Protein AF-A0A7Y5RKA0-F1 (afdb_monomer_lite)

Foldseek 3Di:
DVLLVLLLVLLLQLLVLLVCVLVVNDDLVVSLVSLVVSLVSLVVSLVVLVVDDDPDPVVVVVSVLLNVLSVQSNVLSVQCSVCSVVVPNVSVVVSSVSSNVSSVVSVVSVVVVD

Sequence (114 aa):
MHALDSAVGETRTAALVLRQHLSGRIMRPYADTVVTNSEEALGPVQASFGSVDPPTRADDKLRDDVGGLLSDAGDALATARIALRTHDAPGMRKSIGELGSLADRMEQLSERLS

Radius of gyration: 14.75 Å; chains: 1; bounding box: 32×22×46 Å

pLDDT: mean 92.34, std 8.45, range [59.72, 98.75]

Structure (mmCIF, N/CA/C/O backbone):
data_AF-A0A7Y5RKA0-F1
#
_entry.id   AF-A0A7Y5RKA0-F1
#
loop_
_atom_site.group_PDB
_atom_site.id
_atom_site.type_symbol
_atom_site.label_atom_id
_atom_site.label_alt_id
_atom_site.label_comp_id
_atom_site.label_asym_id
_atom_site.label_entity_id
_atom_site.label_seq_id
_atom_site.pdbx_PDB_ins_code
_atom_site.Cartn_x
_atom_site.Cartn_y
_atom_site.Cartn_z
_atom_site.occupancy
_atom_site.B_iso_or_equiv
_atom_site.auth_seq_id
_atom_site.auth_comp_id
_atom_site.auth_asym_id
_atom_site.auth_atom_id
_atom_site.pdbx_PDB_model_num
ATOM 1 N N . MET A 1 1 ? 13.878 -6.172 -10.482 1.00 59.72 1 MET A N 1
ATOM 2 C CA . MET A 1 1 ? 13.318 -7.166 -9.543 1.00 59.72 1 MET A CA 1
ATOM 3 C C . MET A 1 1 ? 13.249 -6.635 -8.118 1.00 59.72 1 MET A C 1
ATOM 5 O O . MET A 1 1 ? 12.140 -6.390 -7.676 1.00 59.72 1 MET A O 1
ATOM 9 N N . HIS A 1 2 ? 14.365 -6.290 -7.458 1.00 77.88 2 HIS A N 1
ATOM 10 C CA . HIS A 1 2 ? 14.355 -5.869 -6.040 1.00 77.88 2 HIS A CA 1
ATOM 11 C C . HIS A 1 2 ? 13.358 -4.762 -5.643 1.00 77.88 2 HIS A C 1
ATOM 13 O O . HIS A 1 2 ? 12.879 -4.768 -4.517 1.00 77.88 2 HIS A O 1
ATOM 19 N N . ALA A 1 3 ? 13.029 -3.820 -6.534 1.00 84.56 3 ALA A N 1
ATOM 20 C CA . ALA A 1 3 ? 12.064 -2.765 -6.223 1.00 84.56 3 ALA A CA 1
ATOM 21 C C . ALA A 1 3 ? 10.634 -3.298 -6.001 1.00 84.56 3 ALA A C 1
ATOM 23 O O . ALA A 1 3 ? 9.990 -2.931 -5.020 1.00 84.56 3 ALA A O 1
ATOM 24 N N . LEU A 1 4 ? 10.156 -4.189 -6.879 1.00 87.69 4 LEU A N 1
ATOM 25 C CA . LEU A 1 4 ? 8.828 -4.795 -6.750 1.00 87.69 4 LEU A CA 1
ATOM 26 C C . LEU A 1 4 ? 8.770 -5.719 -5.534 1.00 87.69 4 LEU A C 1
ATOM 28 O O . LEU A 1 4 ? 7.825 -5.633 -4.759 1.00 87.69 4 LEU A O 1
ATOM 32 N N . ASP A 1 5 ? 9.802 -6.535 -5.318 1.00 89.69 5 ASP A N 1
ATOM 33 C CA . ASP A 1 5 ? 9.831 -7.479 -4.194 1.00 89.69 5 ASP A CA 1
ATOM 34 C C . ASP A 1 5 ? 9.808 -6.752 -2.838 1.00 89.69 5 ASP A C 1
ATOM 36 O O . ASP A 1 5 ? 9.078 -7.147 -1.926 1.00 89.69 5 ASP A O 1
ATOM 40 N N . SER A 1 6 ? 10.545 -5.641 -2.717 1.00 91.00 6 SER A N 1
ATOM 41 C CA . SER A 1 6 ? 10.480 -4.774 -1.535 1.00 91.00 6 SER A CA 1
ATOM 42 C C . SER A 1 6 ? 9.077 -4.196 -1.342 1.00 91.00 6 SER A C 1
ATOM 44 O O . SER A 1 6 ? 8.515 -4.296 -0.254 1.00 91.00 6 SER A O 1
ATOM 46 N N . ALA A 1 7 ? 8.465 -3.654 -2.399 1.00 93.38 7 ALA A N 1
ATOM 47 C CA . ALA A 1 7 ? 7.119 -3.085 -2.322 1.00 93.38 7 ALA A CA 1
ATOM 48 C C . ALA A 1 7 ? 6.044 -4.132 -1.965 1.00 93.38 7 ALA A C 1
ATOM 50 O O . ALA A 1 7 ? 5.118 -3.832 -1.205 1.00 93.38 7 ALA A O 1
ATOM 51 N N . VAL A 1 8 ? 6.183 -5.374 -2.443 1.00 96.56 8 VAL A N 1
ATOM 52 C CA . VAL A 1 8 ? 5.351 -6.520 -2.037 1.00 96.56 8 VAL A CA 1
ATOM 53 C C . VAL A 1 8 ? 5.487 -6.780 -0.539 1.00 96.56 8 VAL A C 1
ATOM 55 O O . VAL A 1 8 ? 4.479 -6.930 0.155 1.00 96.56 8 VAL A O 1
ATOM 58 N N . GLY A 1 9 ? 6.717 -6.813 -0.022 1.00 95.44 9 GLY A N 1
ATOM 59 C CA . GLY A 1 9 ? 6.980 -7.004 1.404 1.00 95.44 9 GLY A CA 1
ATOM 60 C C . GLY A 1 9 ? 6.301 -5.942 2.272 1.00 95.44 9 GLY A C 1
ATOM 61 O O . GLY A 1 9 ? 5.607 -6.281 3.237 1.00 95.44 9 GLY A O 1
ATOM 62 N N . GLU A 1 10 ? 6.431 -4.671 1.894 1.00 97.19 10 GLU A 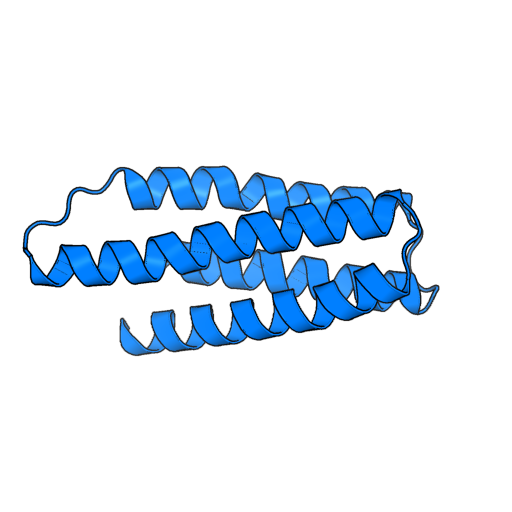N 1
ATOM 63 C CA . GLU A 1 10 ? 5.862 -3.551 2.651 1.00 97.19 10 GLU A CA 1
ATOM 64 C C . GLU A 1 10 ? 4.329 -3.537 2.623 1.00 97.19 10 GLU A C 1
ATOM 66 O O . GLU A 1 10 ? 3.674 -3.467 3.667 1.00 97.19 10 GLU A O 1
ATOM 71 N N . THR A 1 11 ? 3.727 -3.702 1.443 1.00 97.50 11 THR A N 1
ATOM 72 C CA . THR A 1 11 ? 2.261 -3.750 1.302 1.00 97.50 11 THR A CA 1
ATOM 73 C C . THR A 1 11 ? 1.648 -4.949 2.033 1.00 97.50 11 THR A C 1
ATOM 75 O O . THR A 1 11 ? 0.636 -4.798 2.731 1.00 97.50 11 THR A O 1
ATOM 78 N N . ARG A 1 12 ? 2.279 -6.133 1.974 1.00 98.38 12 ARG A N 1
ATOM 79 C CA . ARG A 1 12 ? 1.836 -7.320 2.731 1.00 98.38 12 ARG A CA 1
ATOM 80 C C . ARG A 1 12 ? 1.957 -7.123 4.239 1.00 98.38 12 ARG A C 1
ATOM 82 O O . ARG A 1 12 ? 1.044 -7.521 4.974 1.00 98.38 12 ARG A O 1
ATOM 89 N N . THR A 1 13 ? 3.039 -6.498 4.699 1.00 98.19 13 THR A N 1
ATOM 90 C CA . THR A 1 13 ? 3.269 -6.205 6.121 1.00 98.19 13 THR A CA 1
ATOM 91 C C . THR A 1 13 ? 2.200 -5.262 6.663 1.00 98.19 13 THR A C 1
ATOM 93 O O . THR A 1 13 ? 1.535 -5.593 7.650 1.00 98.19 13 THR A O 1
ATOM 96 N N . ALA A 1 14 ? 1.938 -4.147 5.977 1.00 98.12 14 ALA A N 1
ATOM 97 C CA . ALA A 1 14 ? 0.887 -3.211 6.365 1.00 98.12 14 ALA A CA 1
ATOM 98 C C . ALA A 1 14 ? -0.501 -3.876 6.395 1.00 98.12 14 ALA A C 1
ATOM 100 O O . ALA A 1 14 ? -1.231 -3.751 7.384 1.00 98.12 14 ALA A O 1
ATOM 101 N N . ALA A 1 15 ? -0.851 -4.666 5.372 1.00 98.56 15 ALA A N 1
ATOM 102 C CA . ALA A 1 15 ? -2.120 -5.396 5.336 1.00 98.56 15 ALA A CA 1
ATOM 103 C C . ALA A 1 15 ? -2.259 -6.383 6.509 1.00 98.56 15 ALA A C 1
ATOM 105 O O . ALA A 1 15 ? -3.332 -6.513 7.107 1.00 98.56 15 ALA A O 1
ATOM 106 N N . LEU A 1 16 ? -1.180 -7.088 6.865 1.00 98.50 16 LEU A N 1
ATOM 107 C CA . LEU A 1 16 ? -1.169 -7.997 8.008 1.00 98.50 16 LEU A CA 1
ATOM 108 C C . LEU A 1 16 ? -1.385 -7.247 9.325 1.00 98.50 16 LEU A C 1
ATOM 110 O O . LEU A 1 16 ? -2.22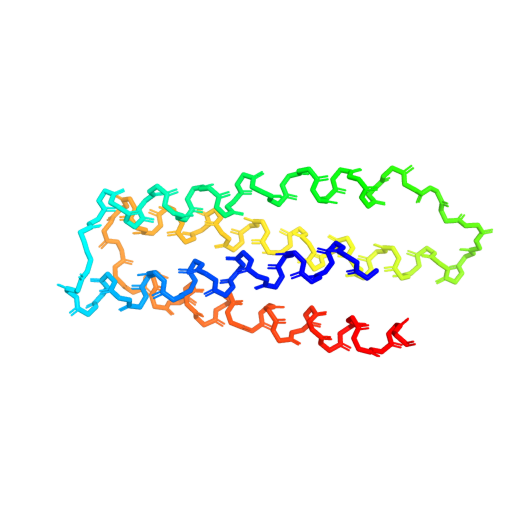2 -7.666 10.124 1.00 98.50 16 LEU A O 1
ATOM 114 N N . VAL A 1 17 ? -0.676 -6.141 9.533 1.00 98.31 17 VAL A N 1
ATOM 115 C CA . VAL A 1 17 ? -0.779 -5.311 10.738 1.00 98.31 17 VAL A CA 1
ATOM 116 C C . VAL A 1 17 ? -2.194 -4.765 10.908 1.00 98.31 17 VAL A C 1
ATOM 118 O O . VAL A 1 17 ? -2.793 -4.958 11.966 1.00 98.31 17 VAL A O 1
ATOM 121 N N . LEU A 1 18 ? -2.793 -4.193 9.861 1.00 98.50 18 LEU A N 1
ATOM 122 C CA . LEU A 1 18 ? -4.184 -3.730 9.914 1.00 98.50 18 LEU A CA 1
ATOM 123 C C . LEU A 1 18 ? -5.153 -4.859 10.296 1.00 98.50 18 LEU A C 1
ATOM 125 O O . LEU A 1 18 ? -6.023 -4.662 11.148 1.00 98.50 18 LEU A O 1
ATOM 129 N N . ARG A 1 19 ? -4.984 -6.067 9.733 1.00 98.50 19 ARG A N 1
ATOM 130 C CA . ARG A 1 19 ? -5.802 -7.239 10.103 1.00 98.50 19 ARG A CA 1
ATOM 131 C C . ARG A 1 19 ? -5.669 -7.583 11.584 1.00 98.50 19 ARG A C 1
ATOM 133 O O . ARG A 1 19 ? -6.680 -7.850 12.238 1.00 98.50 19 ARG A O 1
ATOM 140 N N . GLN A 1 20 ? -4.449 -7.582 12.121 1.00 98.56 20 GLN A N 1
ATOM 141 C CA . GLN A 1 20 ? -4.231 -7.872 13.540 1.00 98.56 20 GLN A CA 1
ATOM 142 C C . GLN A 1 20 ? -4.799 -6.772 14.441 1.00 98.56 20 GLN A C 1
ATOM 144 O O . GLN A 1 20 ? -5.342 -7.085 15.502 1.00 98.56 20 GLN A O 1
ATOM 149 N N . HIS A 1 21 ? -4.727 -5.507 14.016 1.00 98.31 21 HIS A N 1
ATOM 150 C CA . HIS A 1 21 ? -5.290 -4.390 14.767 1.00 98.31 21 HIS A CA 1
ATOM 151 C C . HIS A 1 21 ? -6.816 -4.492 14.847 1.00 98.31 21 HIS A C 1
ATOM 153 O O . HIS A 1 21 ? -7.376 -4.459 15.941 1.00 98.31 21 HIS A O 1
ATOM 159 N N . LEU A 1 22 ? -7.481 -4.729 13.712 1.00 98.38 22 LEU A N 1
ATOM 160 C CA . LEU A 1 22 ? -8.931 -4.953 13.657 1.00 98.38 22 LEU A CA 1
ATOM 161 C C . LEU A 1 22 ? -9.377 -6.193 14.446 1.00 98.38 22 LEU A C 1
ATOM 163 O O . LEU A 1 22 ? -10.508 -6.243 14.919 1.00 98.38 22 LEU A O 1
ATOM 167 N N . SER A 1 23 ? -8.489 -7.178 14.606 1.00 98.25 23 SER A N 1
ATOM 168 C CA . SER A 1 23 ? -8.723 -8.372 15.429 1.00 98.25 23 SER A CA 1
ATOM 169 C C . SER A 1 23 ? -8.441 -8.149 16.923 1.00 98.25 23 SER A C 1
ATOM 171 O O . SER A 1 23 ? -8.497 -9.102 17.697 1.00 98.25 23 SER A O 1
ATOM 173 N N . GLY A 1 24 ? -8.080 -6.929 17.337 1.00 97.75 24 GLY A N 1
ATOM 174 C CA . GLY A 1 24 ? -7.758 -6.592 18.726 1.00 97.75 24 GLY A CA 1
ATOM 175 C C . GLY A 1 24 ? -6.443 -7.185 19.244 1.00 97.75 24 GLY A C 1
ATOM 176 O O . GLY A 1 24 ? -6.208 -7.171 20.449 1.00 97.75 24 GLY A O 1
ATOM 177 N N . ARG A 1 25 ? -5.581 -7.717 18.364 1.00 97.81 25 ARG A N 1
ATOM 178 C CA . ARG A 1 25 ? -4.332 -8.400 18.758 1.00 97.81 25 ARG A CA 1
ATOM 179 C C . ARG A 1 25 ? -3.130 -7.472 18.871 1.00 97.81 25 ARG A C 1
ATOM 181 O O . ARG A 1 25 ? -2.153 -7.827 19.519 1.00 97.81 25 ARG A O 1
ATOM 188 N N . ILE A 1 26 ? -3.194 -6.299 18.246 1.00 96.81 26 ILE A N 1
ATOM 189 C CA . ILE A 1 26 ? -2.157 -5.271 18.351 1.00 96.81 26 ILE A CA 1
ATOM 190 C C . ILE A 1 26 ? -2.777 -3.905 18.632 1.00 96.81 26 ILE A C 1
ATOM 192 O O . ILE A 1 26 ? -3.863 -3.566 18.149 1.00 96.81 26 ILE A O 1
ATOM 196 N N . MET A 1 27 ? -2.061 -3.106 19.417 1.00 96.62 27 MET A N 1
ATOM 197 C CA . MET A 1 27 ? -2.490 -1.760 19.773 1.00 96.62 27 MET A CA 1
ATOM 198 C C . MET A 1 27 ? -2.240 -0.784 18.623 1.00 96.62 27 MET A C 1
ATOM 200 O O . MET A 1 27 ? -1.258 -0.906 17.890 1.00 96.62 27 MET A O 1
ATOM 204 N N . ARG A 1 28 ? -3.114 0.222 18.504 1.00 96.56 28 ARG A N 1
ATOM 205 C CA . ARG A 1 28 ? -3.051 1.235 17.439 1.00 96.56 28 ARG A CA 1
ATOM 206 C C . ARG A 1 28 ? -1.678 1.914 17.311 1.00 96.56 28 ARG A C 1
ATOM 208 O O . ARG A 1 28 ? -1.230 2.025 16.180 1.00 96.56 28 ARG A O 1
ATOM 215 N N . PRO A 1 29 ? -0.985 2.329 18.396 1.00 97.81 29 PRO A N 1
ATOM 216 C CA . PRO A 1 29 ? 0.316 2.990 18.259 1.00 97.81 29 PRO A CA 1
ATOM 217 C C . PRO A 1 29 ? 1.361 2.110 17.568 1.00 97.81 29 PRO A C 1
ATOM 219 O O . PRO A 1 29 ? 2.081 2.582 16.701 1.00 97.81 29 PRO A O 1
ATOM 222 N N . TYR A 1 30 ? 1.389 0.816 17.897 1.00 97.69 30 TYR A N 1
ATOM 223 C CA . TYR A 1 30 ? 2.283 -0.134 17.239 1.00 97.69 30 TYR A CA 1
ATOM 224 C C . TYR A 1 30 ? 1.913 -0.319 15.764 1.00 97.69 30 TYR A C 1
ATOM 226 O O . TYR A 1 30 ? 2.783 -0.287 14.899 1.00 97.69 30 TYR A O 1
ATOM 234 N N . ALA A 1 31 ? 0.616 -0.459 15.473 1.00 97.94 31 ALA A N 1
ATOM 235 C CA . ALA A 1 31 ? 0.141 -0.552 14.099 1.00 97.94 31 ALA A CA 1
ATOM 236 C C . ALA A 1 31 ? 0.502 0.700 13.275 1.00 97.94 31 ALA A C 1
ATOM 238 O O . ALA A 1 31 ? 0.927 0.564 12.132 1.00 97.94 31 ALA A O 1
ATOM 239 N N . ASP A 1 32 ? 0.380 1.897 13.859 1.00 98.25 32 ASP A N 1
ATOM 240 C CA . ASP A 1 32 ? 0.676 3.171 13.191 1.00 98.25 32 ASP A CA 1
ATOM 241 C C . ASP A 1 32 ? 2.156 3.290 12.846 1.00 98.25 32 ASP A C 1
ATOM 243 O O . ASP A 1 32 ? 2.491 3.667 11.724 1.00 98.25 32 ASP A O 1
ATOM 247 N N . THR A 1 33 ? 3.038 2.897 13.769 1.00 98.38 33 THR A N 1
ATOM 248 C CA . THR A 1 33 ? 4.479 2.849 13.511 1.00 98.38 33 THR A CA 1
ATOM 249 C C . THR A 1 33 ? 4.806 1.909 12.357 1.00 98.38 33 THR A C 1
ATOM 251 O O . THR A 1 33 ? 5.520 2.310 11.446 1.00 98.38 33 THR A O 1
ATOM 254 N N . VAL A 1 34 ? 4.275 0.682 12.349 1.00 98.19 34 VAL A N 1
ATOM 255 C CA . VAL A 1 34 ? 4.618 -0.274 11.284 1.00 98.19 34 VAL A CA 1
ATOM 256 C C . VAL A 1 34 ? 4.075 0.176 9.928 1.00 98.19 34 VAL A C 1
ATOM 258 O O . VAL A 1 34 ? 4.817 0.152 8.954 1.00 98.19 34 VAL A O 1
ATOM 261 N N . VAL A 1 35 ? 2.822 0.639 9.854 1.00 97.88 35 VAL A N 1
ATOM 262 C CA . VAL A 1 35 ? 2.249 1.133 8.588 1.00 97.88 35 VAL A CA 1
ATOM 263 C C . VAL A 1 35 ? 3.011 2.362 8.079 1.00 97.88 35 VAL A C 1
ATOM 265 O O . VAL A 1 35 ? 3.278 2.449 6.885 1.00 97.88 35 VAL A O 1
ATOM 268 N N . THR A 1 36 ? 3.411 3.276 8.970 1.00 98.12 36 THR A N 1
ATOM 269 C CA . THR A 1 36 ? 4.227 4.446 8.600 1.00 98.12 36 THR A CA 1
ATOM 270 C C . THR A 1 36 ? 5.601 4.027 8.079 1.00 98.12 36 THR A C 1
ATOM 272 O O . THR A 1 36 ? 6.020 4.514 7.036 1.00 98.12 36 THR A O 1
ATOM 275 N N . ASN A 1 37 ? 6.274 3.085 8.744 1.00 97.69 37 ASN A N 1
ATOM 276 C CA . ASN A 1 37 ? 7.574 2.590 8.289 1.00 97.69 37 ASN A CA 1
ATOM 277 C C . ASN A 1 37 ? 7.477 1.929 6.907 1.00 97.69 37 ASN A C 1
ATOM 279 O O . ASN A 1 37 ? 8.347 2.151 6.069 1.00 97.69 37 ASN A O 1
ATOM 283 N N . SER A 1 38 ? 6.415 1.159 6.653 1.00 97.12 38 SER A N 1
ATOM 284 C CA . SER A 1 38 ? 6.186 0.549 5.340 1.00 97.12 38 SER A CA 1
ATOM 285 C C . SER A 1 38 ? 5.936 1.580 4.241 1.00 97.12 38 SER A C 1
ATOM 287 O O . SER A 1 38 ? 6.417 1.413 3.123 1.00 97.12 38 SER A O 1
ATOM 289 N N . GLU A 1 39 ? 5.219 2.665 4.546 1.00 95.94 39 GLU A N 1
ATOM 290 C CA . GLU A 1 39 ? 5.043 3.794 3.622 1.00 95.94 39 GLU A CA 1
ATOM 291 C C . GLU A 1 39 ? 6.384 4.481 3.316 1.00 95.94 39 GLU A C 1
ATOM 293 O O . GLU A 1 39 ? 6.725 4.704 2.155 1.00 95.94 39 GLU A O 1
ATOM 298 N N . GLU A 1 40 ? 7.180 4.772 4.347 1.00 95.38 40 GLU A N 1
ATOM 299 C CA . GLU A 1 40 ? 8.472 5.451 4.205 1.00 95.38 40 GLU A CA 1
ATOM 300 C C . GLU A 1 40 ? 9.513 4.603 3.461 1.00 95.38 40 GLU A C 1
ATOM 302 O O . GLU A 1 40 ? 10.317 5.144 2.699 1.00 95.38 40 GLU A O 1
ATOM 307 N N . ALA A 1 41 ? 9.475 3.277 3.617 1.00 93.19 41 ALA A N 1
ATOM 308 C CA . ALA A 1 41 ? 10.359 2.351 2.913 1.00 93.19 41 ALA A CA 1
ATOM 309 C C . ALA A 1 41 ? 10.146 2.351 1.386 1.00 93.19 41 ALA A C 1
ATOM 311 O O . ALA A 1 41 ? 11.075 2.056 0.631 1.00 93.19 41 ALA A O 1
ATOM 312 N N . LEU A 1 42 ? 8.954 2.730 0.911 1.00 90.00 42 LEU A N 1
ATOM 313 C CA . LEU A 1 42 ? 8.620 2.760 -0.516 1.00 90.00 42 LEU A CA 1
ATOM 314 C C . LEU A 1 42 ? 9.197 3.976 -1.253 1.00 90.00 42 LEU A C 1
ATOM 316 O O . LEU A 1 42 ? 9.518 3.874 -2.439 1.00 90.00 42 LEU A O 1
ATOM 320 N N . GLY A 1 43 ? 9.403 5.100 -0.561 1.00 84.25 43 GLY A N 1
ATOM 321 C CA . GLY A 1 43 ? 9.961 6.321 -1.157 1.00 84.25 43 GLY A CA 1
ATOM 322 C C . GLY A 1 43 ? 11.338 6.107 -1.812 1.00 84.25 43 GLY A C 1
ATOM 323 O O . GLY A 1 43 ? 11.503 6.397 -3.000 1.00 84.25 43 GLY A O 1
ATOM 324 N N . PRO A 1 44 ? 12.332 5.546 -1.097 1.00 86.12 44 PRO A N 1
ATOM 325 C CA . PRO A 1 44 ? 13.639 5.220 -1.670 1.00 86.12 44 PRO A CA 1
ATOM 326 C C . PRO A 1 44 ? 13.578 4.203 -2.816 1.00 86.12 44 PRO A C 1
ATOM 328 O O . PRO A 1 44 ? 14.372 4.291 -3.755 1.00 86.12 44 PRO A O 1
ATOM 331 N N . VAL A 1 45 ? 12.640 3.251 -2.760 1.00 85.19 45 VAL A N 1
ATOM 332 C CA . VAL A 1 45 ? 12.438 2.233 -3.803 1.00 85.19 45 VAL A CA 1
ATOM 333 C C . VAL A 1 45 ? 11.951 2.880 -5.102 1.00 85.19 45 VAL A C 1
ATOM 335 O O . VAL A 1 45 ? 12.541 2.645 -6.159 1.00 85.19 45 VAL A O 1
ATOM 338 N N . GLN A 1 46 ? 10.937 3.747 -5.021 1.00 82.62 46 GLN A N 1
ATOM 339 C CA . GLN A 1 46 ? 10.439 4.530 -6.156 1.00 82.62 46 GLN A CA 1
ATOM 340 C C . GLN A 1 46 ? 11.526 5.429 -6.750 1.00 82.62 46 GLN A C 1
ATOM 342 O O . GLN A 1 46 ? 11.733 5.424 -7.962 1.00 82.62 46 GLN A O 1
ATOM 347 N N . ALA A 1 47 ? 12.253 6.165 -5.905 1.00 82.50 47 ALA A N 1
ATOM 348 C CA . ALA A 1 47 ? 13.308 7.072 -6.351 1.00 82.50 47 ALA A CA 1
ATOM 349 C C . ALA A 1 47 ? 14.442 6.325 -7.071 1.00 82.50 47 ALA A C 1
ATOM 351 O O . ALA A 1 47 ? 14.928 6.776 -8.108 1.00 82.50 47 ALA A O 1
ATOM 352 N N . SER A 1 48 ? 14.839 5.165 -6.540 1.00 82.31 48 SER A N 1
ATOM 353 C CA . SER A 1 48 ? 15.912 4.345 -7.111 1.00 82.31 48 SER A CA 1
ATOM 354 C C . SER A 1 48 ? 15.512 3.695 -8.432 1.00 82.31 48 SER A C 1
ATOM 356 O O . SER A 1 48 ? 16.344 3.563 -9.321 1.00 82.31 48 SER A O 1
ATOM 358 N N . PHE A 1 49 ? 14.248 3.292 -8.586 1.00 82.38 49 PHE A N 1
ATOM 359 C CA . PHE A 1 49 ? 13.753 2.777 -9.862 1.00 82.38 49 PHE A CA 1
ATOM 360 C C . PHE A 1 49 ? 13.592 3.903 -10.897 1.00 82.38 49 PHE A C 1
ATOM 362 O O . PHE A 1 49 ? 14.001 3.768 -12.049 1.00 82.38 49 PHE A O 1
ATOM 369 N N . GLY A 1 50 ? 13.061 5.050 -10.467 1.00 77.94 50 GLY A N 1
ATOM 370 C CA . GLY A 1 50 ? 12.857 6.226 -11.308 1.00 77.94 50 GLY A CA 1
ATOM 371 C C . GLY A 1 50 ? 14.148 6.895 -11.793 1.00 77.94 50 GLY A C 1
ATOM 372 O O . GLY A 1 50 ? 14.113 7.609 -12.790 1.00 77.94 50 GLY A O 1
ATOM 373 N N . SER A 1 51 ? 15.301 6.664 -11.170 1.00 77.00 51 SER A N 1
ATOM 374 C CA . SER A 1 51 ? 16.571 7.257 -11.618 1.00 77.00 51 SER A CA 1
ATOM 375 C C . SER A 1 51 ? 17.248 6.510 -12.775 1.00 77.00 51 SER A C 1
ATOM 377 O O . SER A 1 51 ? 18.215 7.021 -13.335 1.00 77.00 51 SER A O 1
ATOM 379 N N . VAL A 1 52 ? 16.759 5.321 -13.151 1.00 77.06 52 VAL A N 1
ATOM 380 C CA . VAL A 1 52 ? 17.360 4.496 -14.212 1.00 77.06 52 VAL A CA 1
ATOM 381 C C . VAL A 1 52 ? 16.735 4.815 -15.568 1.00 77.06 52 VAL A C 1
ATOM 383 O O . VAL A 1 52 ? 15.616 4.384 -15.848 1.00 77.06 52 VAL A O 1
ATOM 386 N N . ASP A 1 53 ? 17.450 5.543 -16.424 1.00 70.94 53 ASP A N 1
ATOM 387 C CA . ASP A 1 53 ? 16.962 5.858 -17.769 1.00 70.94 53 ASP A CA 1
ATOM 388 C C . ASP A 1 53 ? 16.778 4.583 -18.620 1.00 70.94 53 ASP A C 1
ATOM 390 O O . ASP A 1 53 ? 17.686 3.744 -18.687 1.00 70.94 53 ASP A O 1
ATOM 394 N N . PRO A 1 54 ? 15.616 4.412 -19.277 1.00 71.06 54 PRO A N 1
ATOM 395 C CA . PRO A 1 54 ? 15.355 3.264 -20.137 1.00 71.06 54 PRO A CA 1
ATOM 396 C C . PRO A 1 54 ? 16.211 3.330 -21.420 1.00 71.06 54 PRO A C 1
ATOM 398 O O . PRO A 1 54 ? 16.225 4.354 -22.107 1.00 71.06 54 PRO A O 1
ATOM 401 N N . PRO A 1 55 ? 16.927 2.249 -21.789 1.00 70.12 55 PRO A N 1
ATOM 402 C CA . PRO A 1 55 ? 17.776 2.237 -22.979 1.00 70.12 55 PRO A CA 1
ATOM 403 C C . PRO A 1 55 ? 16.985 2.070 -24.287 1.00 70.12 55 PRO A C 1
ATOM 405 O O . PRO A 1 55 ? 17.500 2.400 -25.358 1.00 70.12 55 PRO A O 1
ATOM 408 N N . THR A 1 56 ? 15.746 1.562 -24.235 1.00 75.44 56 THR A N 1
ATOM 409 C CA . THR A 1 56 ? 14.883 1.377 -25.411 1.00 75.44 56 THR A CA 1
ATOM 410 C C . THR A 1 56 ? 13.437 1.812 -25.155 1.00 75.44 56 THR A C 1
ATOM 412 O O . THR A 1 56 ? 12.962 1.809 -24.026 1.00 75.44 56 THR A O 1
ATOM 415 N N . ARG A 1 57 ? 12.676 2.093 -26.227 1.00 73.50 57 ARG A N 1
ATOM 416 C CA . ARG A 1 57 ? 11.232 2.407 -26.135 1.00 73.50 57 ARG A CA 1
ATOM 417 C C . ARG A 1 57 ? 10.369 1.269 -25.582 1.00 73.50 57 ARG A C 1
ATOM 419 O O . ARG A 1 57 ? 9.247 1.506 -25.149 1.00 73.50 57 ARG A O 1
ATOM 426 N N . ALA A 1 58 ? 10.839 0.024 -25.662 1.00 69.75 58 ALA A N 1
ATOM 427 C CA . ALA A 1 58 ? 10.140 -1.099 -25.042 1.00 69.75 58 ALA A CA 1
ATOM 428 C C . ALA A 1 58 ? 10.287 -1.055 -23.511 1.00 69.75 58 ALA A C 1
ATOM 430 O O . ALA A 1 58 ? 9.354 -1.422 -22.797 1.00 69.75 58 ALA A O 1
ATOM 431 N N . ASP A 1 59 ? 11.417 -0.534 -23.027 1.00 78.62 59 ASP A N 1
ATOM 432 C CA . ASP A 1 59 ? 11.700 -0.363 -21.604 1.00 78.62 59 ASP A CA 1
ATOM 433 C C . ASP A 1 59 ? 10.951 0.836 -21.004 1.00 78.62 59 ASP A C 1
ATOM 435 O O . ASP A 1 59 ? 10.652 0.810 -19.814 1.00 78.62 59 ASP A O 1
ATOM 439 N N . ASP A 1 60 ? 10.561 1.832 -21.816 1.00 82.94 60 ASP A N 1
ATOM 440 C CA . ASP A 1 60 ? 9.682 2.936 -21.384 1.00 82.94 60 ASP A CA 1
ATOM 441 C C . ASP A 1 60 ? 8.369 2.397 -20.808 1.00 82.94 60 ASP A C 1
ATOM 443 O O . ASP A 1 60 ? 7.972 2.742 -19.699 1.00 82.94 60 ASP A O 1
ATOM 447 N N . LYS A 1 61 ? 7.719 1.479 -21.532 1.00 84.31 61 LYS A N 1
ATOM 448 C CA . LYS A 1 61 ? 6.454 0.891 -21.083 1.00 84.31 61 LYS A CA 1
ATOM 449 C C . LYS A 1 61 ? 6.631 0.085 -19.800 1.00 84.31 61 LYS A C 1
ATOM 451 O O . LYS A 1 61 ? 5.796 0.158 -18.907 1.00 84.31 61 LYS A O 1
ATOM 456 N N . LEU A 1 62 ? 7.711 -0.688 -19.709 1.00 86.12 62 LEU A N 1
ATOM 457 C CA . LEU A 1 62 ? 8.008 -1.455 -18.504 1.00 86.12 62 LEU A CA 1
ATOM 458 C C . LEU A 1 62 ? 8.240 -0.530 -17.304 1.00 86.12 62 LEU A C 1
ATOM 460 O O . LEU A 1 62 ? 7.769 -0.801 -16.200 1.00 86.12 62 LEU A O 1
ATOM 464 N N . ARG A 1 63 ? 8.961 0.568 -17.524 1.00 84.81 63 ARG A N 1
ATOM 465 C CA . ARG A 1 63 ? 9.199 1.594 -16.518 1.00 84.81 63 ARG A CA 1
ATOM 466 C C . ARG A 1 63 ? 7.895 2.244 -16.063 1.00 84.81 63 ARG A C 1
ATOM 4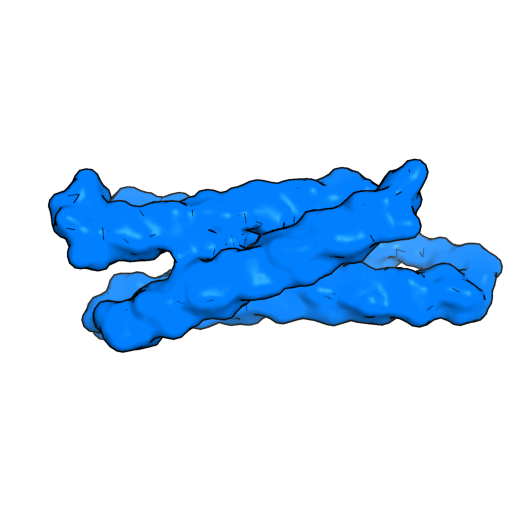68 O O . ARG A 1 63 ? 7.716 2.403 -14.859 1.00 84.81 63 ARG A O 1
ATOM 475 N N . ASP A 1 64 ? 6.989 2.556 -16.982 1.00 88.62 64 ASP A N 1
ATOM 476 C CA . ASP A 1 64 ? 5.669 3.100 -16.654 1.00 88.62 64 ASP A CA 1
ATOM 477 C C . ASP A 1 64 ? 4.822 2.094 -15.860 1.00 88.62 64 ASP A C 1
ATOM 479 O O . ASP A 1 64 ? 4.239 2.456 -14.839 1.00 88.62 64 ASP A O 1
ATOM 483 N N . ASP A 1 65 ? 4.805 0.820 -16.268 1.00 89.94 65 ASP A N 1
ATOM 484 C CA . ASP A 1 65 ? 4.045 -0.240 -15.593 1.00 89.94 65 ASP A CA 1
ATOM 485 C C . ASP A 1 65 ? 4.549 -0.463 -14.150 1.00 89.94 65 ASP A C 1
ATOM 487 O O . ASP A 1 65 ? 3.761 -0.518 -13.202 1.00 89.94 65 ASP A O 1
ATOM 491 N N . VAL A 1 66 ? 5.871 -0.559 -13.958 1.00 91.25 66 VAL A N 1
ATOM 492 C CA . VAL A 1 66 ? 6.478 -0.727 -12.625 1.00 91.25 66 VAL A CA 1
ATOM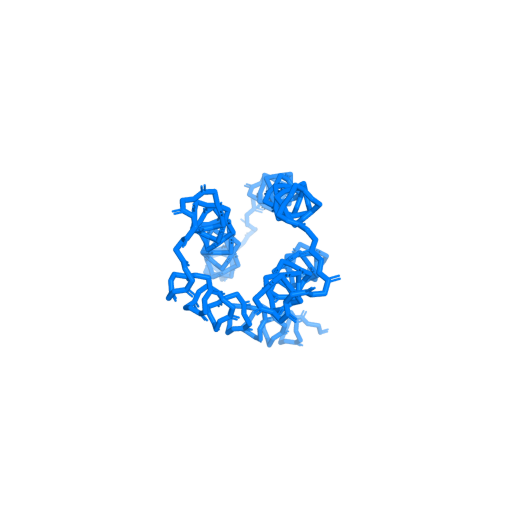 493 C C . VAL A 1 66 ? 6.324 0.542 -11.789 1.00 91.25 66 VAL A C 1
ATOM 495 O O . VAL A 1 66 ? 5.956 0.463 -10.618 1.00 91.25 66 VAL A O 1
ATOM 498 N N . GLY A 1 67 ? 6.580 1.714 -12.374 1.00 91.06 67 GLY A N 1
ATOM 499 C CA . GLY A 1 67 ? 6.446 3.003 -11.699 1.00 91.06 67 GLY A CA 1
ATOM 500 C C . GLY A 1 67 ? 5.017 3.259 -11.225 1.00 91.06 67 GLY A C 1
ATOM 501 O O . GLY A 1 67 ? 4.822 3.679 -10.085 1.00 91.06 67 GLY A O 1
ATOM 502 N N . GLY A 1 68 ? 4.026 2.924 -12.056 1.00 92.94 68 GLY A N 1
ATOM 503 C CA . GLY A 1 68 ? 2.609 2.997 -11.711 1.00 92.94 68 GLY A CA 1
ATOM 504 C C . GLY A 1 68 ? 2.265 2.122 -10.508 1.00 92.94 68 GLY A C 1
ATOM 505 O O . GLY A 1 68 ? 1.717 2.621 -9.532 1.00 92.94 68 GLY A O 1
ATOM 506 N N . LEU A 1 69 ? 2.672 0.847 -10.513 1.00 95.00 69 LEU A N 1
ATOM 507 C CA . LEU A 1 69 ? 2.415 -0.052 -9.380 1.00 95.00 69 LEU A CA 1
ATOM 508 C C . LEU A 1 69 ? 3.095 0.402 -8.085 1.00 95.00 69 LEU A C 1
ATOM 510 O O . LEU A 1 69 ? 2.502 0.292 -7.011 1.00 95.00 69 LEU A O 1
ATOM 514 N N . LEU A 1 70 ? 4.325 0.917 -8.167 1.00 94.06 70 LEU A N 1
ATOM 515 C CA . LEU A 1 70 ? 5.006 1.455 -6.993 1.00 94.06 70 LEU A CA 1
ATOM 516 C C . LEU A 1 70 ? 4.290 2.703 -6.461 1.00 94.06 70 LEU A C 1
ATOM 518 O O . LEU A 1 70 ? 4.179 2.849 -5.244 1.00 94.06 70 LEU A O 1
ATOM 522 N N . SER A 1 71 ? 3.803 3.584 -7.341 1.00 94.31 71 SER A N 1
ATOM 523 C CA . SER A 1 71 ? 3.009 4.761 -6.960 1.00 94.31 71 SER A CA 1
ATOM 524 C C . SER A 1 71 ? 1.709 4.350 -6.272 1.00 94.31 71 SER A C 1
ATOM 526 O O . SER A 1 71 ? 1.447 4.792 -5.155 1.00 94.31 71 SER A O 1
ATOM 528 N N . ASP A 1 72 ? 0.957 3.428 -6.880 1.00 96.56 72 ASP A N 1
ATOM 529 C CA . ASP A 1 72 ? -0.293 2.897 -6.330 1.00 96.56 72 ASP A CA 1
ATOM 530 C C . ASP A 1 72 ? -0.078 2.271 -4.941 1.00 96.56 72 ASP A C 1
ATOM 532 O O . ASP A 1 72 ? -0.897 2.442 -4.035 1.00 96.56 72 ASP A O 1
ATOM 536 N N . ALA A 1 73 ? 1.038 1.559 -4.743 1.00 96.88 73 ALA A N 1
ATOM 537 C CA . ALA A 1 73 ? 1.406 0.992 -3.447 1.00 96.88 73 ALA A CA 1
ATOM 538 C C . ALA A 1 73 ? 1.661 2.075 -2.385 1.00 96.88 73 ALA A C 1
ATOM 540 O O . ALA A 1 73 ? 1.189 1.938 -1.253 1.00 96.88 73 ALA A O 1
ATOM 541 N N . GLY A 1 74 ? 2.362 3.155 -2.745 1.00 96.69 74 GLY A N 1
ATOM 542 C CA . GLY A 1 74 ? 2.581 4.304 -1.862 1.00 96.69 74 GLY A CA 1
ATOM 543 C C . GLY A 1 74 ? 1.268 4.972 -1.445 1.00 96.69 74 GLY A C 1
ATOM 544 O O . GLY A 1 74 ? 1.021 5.171 -0.254 1.00 96.69 74 GLY A O 1
ATOM 545 N N . ASP A 1 75 ? 0.378 5.222 -2.406 1.00 97.25 75 ASP A N 1
ATOM 546 C CA . ASP A 1 75 ? -0.930 5.838 -2.157 1.00 97.25 75 ASP A CA 1
ATOM 547 C C . ASP A 1 75 ? -1.839 4.948 -1.290 1.00 97.25 75 ASP A C 1
ATOM 549 O O . ASP A 1 75 ? -2.532 5.426 -0.379 1.00 97.25 75 ASP A O 1
ATOM 553 N N . ALA A 1 76 ? -1.815 3.633 -1.519 1.00 98.12 76 ALA A N 1
ATOM 554 C CA . ALA A 1 76 ? -2.563 2.671 -0.716 1.00 98.12 76 ALA A CA 1
ATOM 555 C C . ALA A 1 76 ? -2.055 2.607 0.736 1.00 98.12 76 ALA A C 1
ATOM 557 O O . ALA A 1 76 ? -2.862 2.506 1.667 1.00 98.12 76 ALA A O 1
ATOM 558 N N . LEU A 1 77 ? -0.740 2.707 0.958 1.00 98.12 77 LEU A N 1
ATOM 559 C CA . LEU A 1 77 ? -0.151 2.757 2.302 1.00 98.12 77 LEU A CA 1
ATOM 560 C C . LEU A 1 77 ? -0.480 4.061 3.028 1.00 98.12 77 LEU A C 1
ATOM 562 O O . LEU A 1 77 ? -0.872 4.025 4.197 1.00 98.12 77 LEU A O 1
ATOM 566 N N . ALA A 1 78 ? -0.425 5.194 2.329 1.00 98.25 78 ALA A N 1
ATOM 567 C CA . ALA A 1 78 ? -0.866 6.469 2.881 1.00 98.25 78 ALA A CA 1
ATOM 568 C C . ALA A 1 78 ? -2.350 6.410 3.291 1.00 98.25 78 ALA A C 1
ATOM 570 O O . ALA A 1 78 ? -2.714 6.817 4.398 1.00 98.25 78 ALA A O 1
ATOM 571 N N . THR A 1 79 ? -3.203 5.822 2.446 1.00 98.44 79 THR A N 1
ATOM 572 C CA . THR A 1 79 ? -4.631 5.608 2.738 1.00 98.44 79 THR A CA 1
ATOM 573 C C . THR A 1 79 ? -4.833 4.710 3.963 1.00 98.44 79 THR A C 1
ATOM 575 O O . THR A 1 79 ? -5.616 5.046 4.855 1.00 98.44 79 THR A O 1
ATOM 578 N N . ALA A 1 80 ? -4.088 3.605 4.055 1.00 98.44 80 ALA A N 1
ATOM 579 C CA . ALA A 1 80 ? -4.083 2.709 5.210 1.00 98.44 80 ALA A CA 1
ATOM 580 C C . ALA A 1 80 ? -3.707 3.432 6.5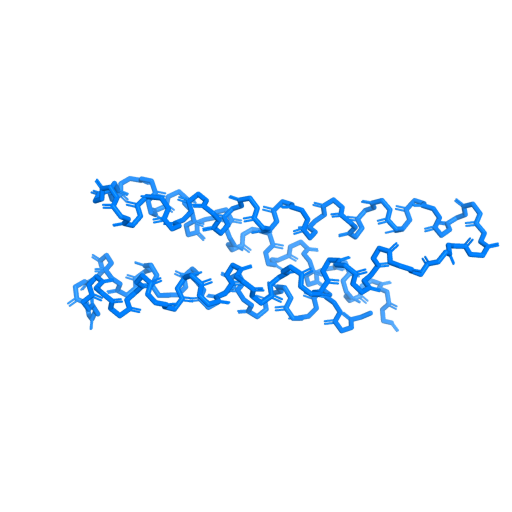11 1.00 98.44 80 ALA A C 1
ATOM 582 O O . ALA A 1 80 ? -4.389 3.276 7.530 1.00 98.44 80 ALA A O 1
ATOM 583 N N . ARG A 1 81 ? -2.644 4.246 6.477 1.00 98.31 81 ARG A N 1
ATOM 584 C CA . ARG A 1 81 ? -2.190 5.052 7.617 1.00 98.31 81 ARG A CA 1
ATOM 585 C C . ARG A 1 81 ? -3.261 6.049 8.050 1.00 98.31 81 ARG A C 1
ATOM 587 O O . ARG A 1 81 ? -3.545 6.167 9.241 1.00 98.31 81 ARG A O 1
ATOM 594 N N . ILE A 1 82 ? -3.882 6.746 7.096 1.00 98.50 82 ILE A N 1
ATOM 595 C CA . ILE A 1 82 ? -4.966 7.696 7.374 1.00 98.50 82 ILE A CA 1
ATOM 596 C C . ILE A 1 82 ? -6.133 6.975 8.049 1.00 98.50 82 ILE A C 1
ATOM 598 O O . ILE A 1 82 ? -6.541 7.396 9.130 1.00 98.50 82 ILE A O 1
ATOM 602 N N . ALA A 1 83 ? -6.616 5.866 7.478 1.00 98.44 83 ALA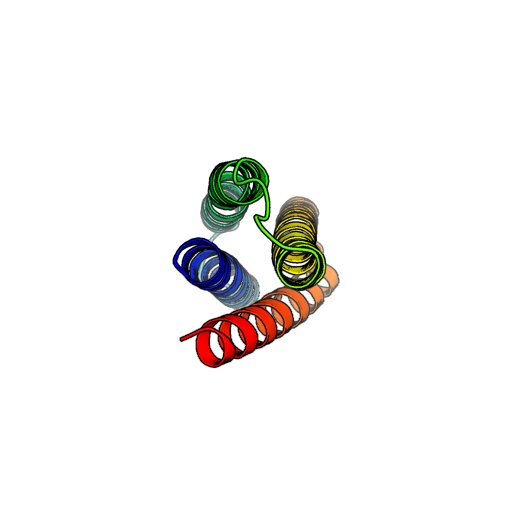 A N 1
ATOM 603 C CA . ALA A 1 83 ? -7.726 5.097 8.040 1.00 98.44 83 ALA A CA 1
ATOM 604 C C . ALA A 1 83 ? -7.434 4.605 9.468 1.00 98.44 83 ALA A C 1
ATOM 606 O O . ALA A 1 83 ? -8.292 4.661 10.351 1.00 98.44 83 ALA A O 1
ATOM 607 N N . LEU A 1 84 ? -6.199 4.166 9.723 1.00 98.25 84 LEU A N 1
ATOM 608 C CA . LEU A 1 84 ? -5.760 3.747 11.050 1.00 98.25 84 LEU A CA 1
ATOM 609 C C . LEU A 1 84 ? -5.782 4.904 12.063 1.00 98.25 84 LEU A C 1
ATOM 611 O O . LEU A 1 84 ? -6.264 4.732 13.186 1.00 98.25 84 LEU A O 1
ATOM 615 N N . ARG A 1 85 ? -5.299 6.090 11.676 1.00 98.06 85 ARG A N 1
ATOM 616 C CA . ARG A 1 85 ? -5.259 7.288 12.536 1.00 98.06 85 ARG A CA 1
ATOM 617 C C . ARG A 1 85 ? -6.637 7.875 12.809 1.00 98.06 85 ARG A C 1
ATOM 619 O O . ARG A 1 85 ? -6.870 8.384 13.904 1.00 98.06 85 ARG A O 1
ATOM 626 N N . THR A 1 86 ? -7.550 7.784 11.847 1.00 97.81 86 THR A N 1
ATOM 627 C CA . THR A 1 86 ? -8.925 8.290 11.963 1.00 97.81 86 THR A CA 1
ATOM 628 C C . THR A 1 86 ? -9.891 7.292 12.596 1.00 97.81 86 THR A C 1
ATOM 630 O O . THR A 1 86 ? -11.069 7.608 12.735 1.00 97.81 86 THR A O 1
ATOM 633 N N . HIS A 1 87 ? -9.414 6.113 13.019 1.00 96.94 87 HIS A N 1
ATOM 634 C CA . HIS A 1 87 ? -10.252 5.033 13.551 1.00 96.94 87 HIS A CA 1
ATOM 635 C C . HIS A 1 87 ? -11.312 4.515 12.559 1.00 96.94 87 HIS A C 1
ATOM 637 O O . HIS A 1 87 ? -12.343 3.970 12.961 1.00 96.94 87 HIS A O 1
ATOM 643 N N . ASP A 1 88 ? -11.050 4.636 11.260 1.00 98.44 88 ASP A N 1
ATOM 644 C CA . ASP A 1 88 ? -11.952 4.200 10.201 1.00 98.44 88 ASP A CA 1
ATOM 645 C C . ASP A 1 88 ? -11.812 2.691 9.947 1.00 98.44 88 ASP A C 1
ATOM 647 O O . ASP A 1 88 ? -11.053 2.232 9.094 1.00 98.44 88 ASP A O 1
ATOM 651 N N . ALA A 1 89 ? -12.537 1.879 10.722 1.00 98.25 89 ALA A N 1
ATOM 652 C CA . ALA A 1 89 ? -12.502 0.422 10.576 1.00 98.25 89 ALA A CA 1
ATOM 653 C C . ALA A 1 89 ? -12.989 -0.082 9.197 1.00 98.25 89 ALA A C 1
ATOM 655 O O . ALA A 1 89 ? -12.403 -1.041 8.684 1.00 98.25 89 ALA A O 1
ATOM 656 N N . PRO A 1 90 ? -14.046 0.482 8.576 1.00 98.56 90 PRO A N 1
ATOM 657 C CA . PRO A 1 90 ? -14.360 0.222 7.170 1.00 98.56 90 PRO A CA 1
ATOM 658 C C . PRO A 1 90 ? -13.198 0.550 6.222 1.00 98.56 90 PRO A C 1
ATOM 660 O O . PRO A 1 90 ? -12.835 -0.302 5.409 1.00 98.56 90 PRO A O 1
ATOM 663 N N . GLY A 1 91 ? -12.573 1.720 6.377 1.00 98.50 91 GLY A N 1
ATOM 664 C CA . GLY A 1 91 ? -11.402 2.136 5.603 1.00 98.50 91 GLY A CA 1
ATOM 665 C C . GLY A 1 91 ? -10.234 1.165 5.741 1.00 98.50 91 GLY A C 1
ATOM 666 O O . GLY A 1 91 ? -9.716 0.685 4.738 1.00 98.50 91 GLY A O 1
ATOM 667 N N . MET A 1 92 ? -9.897 0.749 6.965 1.00 98.62 92 MET A N 1
ATOM 668 C CA . MET A 1 92 ? -8.846 -0.247 7.208 1.00 98.62 92 MET A CA 1
ATOM 669 C C . MET A 1 92 ? -9.132 -1.580 6.499 1.00 98.62 92 MET A C 1
ATOM 671 O O . MET A 1 92 ? -8.223 -2.178 5.928 1.00 98.62 92 MET A O 1
ATOM 675 N N . ARG A 1 93 ? -10.388 -2.059 6.501 1.00 98.69 93 ARG A N 1
ATOM 676 C CA . ARG A 1 93 ? -10.771 -3.291 5.779 1.00 98.69 93 ARG A CA 1
ATOM 677 C C . ARG A 1 93 ? -10.606 -3.146 4.274 1.00 98.69 93 ARG A C 1
ATOM 679 O O . ARG A 1 93 ? -10.126 -4.078 3.634 1.00 98.69 93 ARG A O 1
ATOM 686 N N . LYS A 1 94 ? -10.987 -1.991 3.728 1.00 98.56 94 LYS A N 1
ATOM 687 C CA . LYS A 1 94 ? -10.786 -1.674 2.315 1.00 98.56 94 LYS A CA 1
ATOM 688 C C . LYS A 1 94 ? -9.291 -1.667 1.976 1.00 98.56 94 LYS A C 1
ATOM 690 O O . LYS A 1 94 ? -8.885 -2.402 1.080 1.00 98.56 94 LYS A O 1
ATOM 695 N N . SER A 1 95 ? -8.473 -0.971 2.766 1.00 98.56 95 SER A N 1
ATOM 696 C CA . SER A 1 95 ? -7.021 -0.919 2.570 1.00 98.56 95 SER A CA 1
ATOM 697 C C . SER A 1 95 ? -6.356 -2.293 2.660 1.00 98.56 95 SER A C 1
ATOM 699 O O . SER A 1 95 ? -5.451 -2.573 1.887 1.00 98.56 95 SER A O 1
ATOM 701 N N . ILE A 1 96 ? -6.816 -3.196 3.536 1.00 98.75 96 ILE A N 1
ATOM 702 C CA . ILE A 1 96 ? -6.312 -4.582 3.579 1.00 98.75 96 ILE A CA 1
ATOM 703 C C . ILE A 1 96 ? -6.493 -5.287 2.226 1.00 98.75 96 ILE A C 1
ATOM 705 O O . ILE A 1 96 ? -5.591 -6.001 1.786 1.00 98.75 96 ILE A O 1
ATOM 709 N N . GLY A 1 97 ? -7.655 -5.117 1.588 1.00 98.31 97 GLY A N 1
ATOM 710 C CA . GLY A 1 97 ? -7.943 -5.710 0.281 1.00 98.31 97 GLY A CA 1
ATOM 711 C C . GLY A 1 97 ? -7.138 -5.066 -0.848 1.00 98.31 97 GLY A C 1
ATOM 712 O O . GLY A 1 97 ? -6.598 -5.774 -1.697 1.00 98.31 97 GLY A O 1
ATOM 713 N N . GLU A 1 98 ? -7.018 -3.738 -0.833 1.00 98.31 98 GLU A N 1
ATOM 714 C CA . GLU A 1 98 ? -6.253 -2.974 -1.828 1.00 98.31 98 GLU A CA 1
ATOM 715 C C . GLU A 1 98 ? -4.757 -3.295 -1.764 1.00 98.31 98 GLU A C 1
ATOM 717 O O . GLU A 1 98 ? -4.172 -3.665 -2.780 1.00 98.31 98 GLU A O 1
ATOM 722 N N . LEU A 1 99 ? -4.161 -3.261 -0.568 1.00 98.50 99 LEU A N 1
ATOM 723 C CA . LEU A 1 99 ? -2.756 -3.612 -0.345 1.00 98.50 99 LEU A CA 1
ATOM 724 C C . LEU A 1 99 ? -2.457 -5.060 -0.755 1.00 98.50 99 LEU A C 1
ATOM 726 O O . LEU A 1 99 ? -1.430 -5.319 -1.374 1.00 98.50 99 LEU A O 1
ATOM 730 N N . GLY A 1 100 ? -3.359 -6.000 -0.447 1.00 98.25 100 GLY A N 1
ATOM 731 C CA . GLY A 1 100 ? -3.224 -7.391 -0.889 1.00 98.25 100 GLY A CA 1
ATOM 732 C C . GLY A 1 100 ? -3.264 -7.524 -2.413 1.00 98.25 100 GLY A C 1
ATOM 733 O O . GLY A 1 100 ? -2.386 -8.143 -3.000 1.00 98.25 100 GLY A O 1
ATOM 734 N N . SER A 1 101 ? -4.230 -6.870 -3.060 1.00 98.00 101 SER A N 1
ATOM 735 C CA . SER A 1 101 ? -4.375 -6.914 -4.521 1.00 98.00 101 SER A CA 1
ATOM 736 C C . SER A 1 101 ? -3.181 -6.285 -5.247 1.00 98.00 101 SER A C 1
ATOM 738 O O . SER A 1 101 ? -2.778 -6.767 -6.303 1.00 98.00 101 SER A O 1
ATOM 740 N N . LEU A 1 102 ? -2.615 -5.205 -4.701 1.00 97.75 102 LEU A N 1
ATOM 741 C CA . LEU A 1 102 ? -1.412 -4.571 -5.242 1.00 97.75 102 LEU A CA 1
ATOM 742 C C . LEU A 1 102 ? -0.181 -5.457 -5.065 1.00 97.75 102 LEU A C 1
ATOM 744 O O . LEU A 1 102 ? 0.581 -5.609 -6.017 1.00 97.75 102 LEU A O 1
ATOM 748 N N . ALA A 1 103 ? -0.019 -6.088 -3.899 1.00 97.44 103 ALA A N 1
ATOM 749 C CA . ALA A 1 103 ? 1.052 -7.053 -3.677 1.00 97.44 103 ALA A CA 1
ATOM 750 C C . ALA A 1 103 ? 1.007 -8.191 -4.707 1.00 97.44 103 ALA A C 1
ATOM 752 O O . ALA A 1 103 ? 2.027 -8.500 -5.316 1.00 97.44 103 ALA A O 1
ATOM 753 N N . ASP A 1 104 ? -0.173 -8.754 -4.972 1.00 97.81 104 ASP A N 1
ATOM 754 C CA . ASP A 1 104 ? -0.324 -9.845 -5.941 1.00 97.81 104 ASP A CA 1
ATOM 755 C C . ASP A 1 104 ? 0.008 -9.395 -7.376 1.00 97.81 104 ASP A C 1
ATOM 757 O O . ASP A 1 104 ? 0.649 -10.126 -8.129 1.00 97.81 104 ASP A O 1
ATOM 761 N N . ARG A 1 105 ? -0.373 -8.170 -7.767 1.00 96.50 105 ARG A N 1
ATOM 762 C CA . ARG A 1 105 ? -0.017 -7.604 -9.083 1.00 96.50 105 ARG A CA 1
ATOM 763 C C . ARG A 1 105 ? 1.483 -7.355 -9.224 1.00 96.50 105 ARG A C 1
ATOM 765 O O . ARG A 1 105 ? 2.045 -7.634 -10.282 1.00 96.50 105 ARG A O 1
ATOM 772 N N . MET A 1 106 ? 2.116 -6.817 -8.183 1.00 95.44 106 MET A N 1
ATOM 773 C CA . MET A 1 106 ? 3.559 -6.569 -8.167 1.00 95.44 106 MET A CA 1
ATOM 774 C C . MET A 1 106 ? 4.351 -7.878 -8.226 1.00 95.44 106 MET A C 1
ATOM 776 O O . MET A 1 106 ? 5.316 -7.955 -8.980 1.00 95.44 106 MET A O 1
ATOM 780 N N . GLU A 1 107 ? 3.915 -8.914 -7.506 1.00 95.25 107 GLU A N 1
ATOM 781 C CA . GLU A 1 107 ? 4.530 -10.246 -7.539 1.00 95.25 107 GLU A CA 1
ATOM 782 C C . GLU A 1 107 ? 4.410 -10.879 -8.933 1.00 95.25 107 GLU A C 1
ATOM 784 O O . GLU A 1 107 ? 5.423 -11.252 -9.518 1.00 95.25 107 GLU A O 1
ATOM 789 N N . GLN A 1 108 ? 3.216 -10.869 -9.537 1.00 94.56 108 GLN A N 1
ATOM 790 C CA . GLN A 1 108 ? 3.010 -11.361 -10.908 1.00 94.56 108 GLN A CA 1
ATOM 791 C C . GLN A 1 108 ? 3.882 -10.635 -11.937 1.00 94.56 108 GLN A C 1
ATOM 793 O O . GLN A 1 108 ? 4.369 -11.244 -12.891 1.00 94.56 108 GLN A O 1
ATOM 798 N N . LEU A 1 109 ? 4.058 -9.318 -11.789 1.00 91.62 109 LEU A N 1
ATOM 799 C CA . LEU A 1 109 ? 4.940 -8.569 -12.676 1.00 91.62 109 LEU A CA 1
ATOM 800 C C . LEU A 1 109 ? 6.411 -8.926 -12.427 1.00 91.62 109 LEU A C 1
ATOM 802 O O . LEU A 1 109 ? 7.140 -9.110 -13.395 1.00 91.62 109 LEU A O 1
ATOM 806 N N . SER A 1 110 ? 6.838 -9.071 -11.169 1.00 88.75 110 SER A N 1
ATOM 807 C CA . SER A 1 110 ? 8.205 -9.486 -10.817 1.00 88.75 110 SER A CA 1
ATOM 808 C C . SER A 1 110 ? 8.543 -10.866 -11.401 1.00 88.75 110 SER A C 1
ATOM 810 O O . SER A 1 110 ? 9.583 -11.033 -12.040 1.00 88.75 110 SER A O 1
ATOM 812 N N . GLU A 1 111 ? 7.617 -11.825 -11.294 1.00 90.31 111 GLU A N 1
ATOM 813 C CA . GLU A 1 111 ? 7.749 -13.177 -11.855 1.00 90.31 111 GLU A CA 1
ATOM 814 C C . GLU A 1 111 ? 7.850 -13.179 -13.384 1.00 90.31 111 GLU A C 1
ATOM 816 O O . GLU A 1 111 ? 8.637 -13.928 -13.949 1.00 90.31 111 GLU A O 1
ATOM 821 N N . ARG A 1 112 ? 7.090 -12.320 -14.076 1.00 87.56 112 ARG A N 1
ATOM 822 C CA . ARG A 1 112 ? 7.150 -12.194 -15.546 1.00 87.56 112 ARG A CA 1
ATOM 823 C C . ARG A 1 112 ? 8.460 -11.602 -16.062 1.00 87.56 112 ARG A C 1
ATOM 825 O O . ARG A 1 112 ? 8.737 -11.716 -17.254 1.00 87.56 112 ARG A O 1
ATOM 832 N N . LEU A 1 113 ? 9.182 -10.890 -15.203 1.00 81.44 113 LEU A N 1
ATOM 833 C CA . LEU A 1 113 ? 10.441 -10.219 -15.524 1.00 81.44 113 LEU A CA 1
ATOM 834 C C . LEU A 1 113 ? 11.667 -11.030 -15.089 1.00 81.44 113 LEU A C 1
ATOM 836 O O . LEU A 1 113 ? 12.781 -10.624 -15.420 1.00 81.44 113 LEU A O 1
ATOM 840 N N . SER A 1 114 ? 11.452 -12.116 -14.339 1.00 76.12 114 SER A N 1
ATOM 841 C CA . SER A 1 114 ? 12.468 -13.091 -13.925 1.00 76.12 114 SER A CA 1
ATOM 842 C C . SER A 1 114 ? 12.784 -14.072 -15.049 1.00 76.12 114 SER A C 1
ATOM 844 O O . SER A 1 114 ? 13.980 -14.409 -15.193 1.00 76.12 114 SER A O 1
#

Secondary structure (DSSP, 8-state):
-HHHHHHHHHHHHHHHHHHHHHTTSS-HHHHHHHHHHHHHHHHHHHHHHHTS--SSHHHHHHHHHHHHHHHHHHHHHHHHHHHHHTT-HHHHHHHHHHHHHHHHHHHHHHHHH-